Protein AF-W1YAB3-F1 (afdb_monomer)

Mean predicted aligned error: 4.55 Å

Organism: NCBI:txid408170

Radius of gyration: 18.96 Å; Cα contacts (8 Å, |Δi|>4): 87; chains: 1; bounding box: 40×23×52 Å

Solvent-accessible surface area (backbone atoms only — not comparable to full-atom values): 4554 Å² total; per-residue (Å²): 133,84,80,88,74,85,44,65,69,85,74,97,69,51,73,67,58,41,50,50,55,11,49,52,56,36,50,55,56,50,71,69,39,92,84,50,84,77,82,94,69,39,42,59,46,79,48,74,49,76,48,75,50,70,52,95,88,74,50,74,53,68,51,56,36,42,52,74,51,77,87

Nearest PDB structures (foldseek):
  5nja-assembly2_D  TM=9.937E-01  e=1.059E-07  Escherichia coli str. K-12 substr. MG1655
  8jx2-assembly1_D  TM=9.039E-01  e=8.391E-01  Staphylococcus aureus
  4p24-assembly1_D  TM=8.812E-01  e=1.232E+00  Staphylococcus aureus subsp. aureus Mu50
  8jx3-assembly1_F  TM=8.989E-01  e=1.493E+00  Staphylococcus aureus
  8cvm-assembly1_t  TM=4.051E-01  e=8.419E+00  Cutibacterium acnes

pLDDT: mean 92.27, std 5.02, range [63.22, 96.25]

InterPro domains:
  IPR035068 Metalloprotease TldD/PmbA, N-terminal [G3DSA:3.30.2290.10] (1-71)
  IPR036059 Metalloprotease TldD/PmbA superfamily [SSF111283] (2-71)
  IPR045570 Metalloprotease TldD/E, central domain [PF19290] (9-71)
  IPR047657 Metalloprotease PmbA [PTHR43421] (2-71)

Secondary structure (DSSP, 8-state):
-PPP----------HHHHHHHHHHHHHHHHHH-TT--------EEEEEEEEEEE-TTS-EEEEEEEEEEE-

Sequence (71 aa):
DAPDLDLFHPAEVSPDEAIELAARAEQAALQADKRITNTEGGSFNSHYGVKVFGNSHGMLQGYCSTRHSLS

Foldseek 3Di:
DDDDPVADDDDPADPVNQQVLFVVVVVVVCVPDPVNPDDPTKGKDKDKDKDWDDDPVGDTDIDIHIDIDID

Structure (mmCIF, N/CA/C/O backbone):
data_AF-W1YAB3-F1
#
_entry.id   AF-W1YAB3-F1
#
loop_
_atom_site.group_PDB
_atom_site.id
_atom_site.type_symbol
_atom_site.label_atom_id
_atom_site.label_alt_id
_atom_site.label_comp_id
_atom_site.label_asym_id
_atom_site.label_entity_id
_atom_site.label_seq_id
_atom_site.pd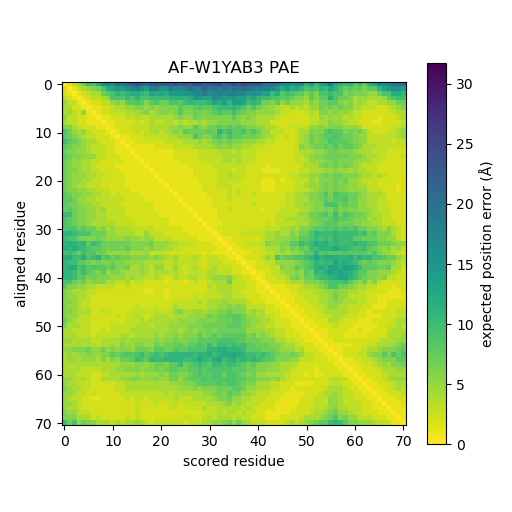bx_PDB_ins_code
_atom_site.Cartn_x
_atom_site.Cartn_y
_atom_site.Cartn_z
_atom_site.occupancy
_atom_site.B_iso_or_equiv
_atom_site.auth_seq_id
_atom_site.auth_comp_id
_atom_site.auth_asym_id
_at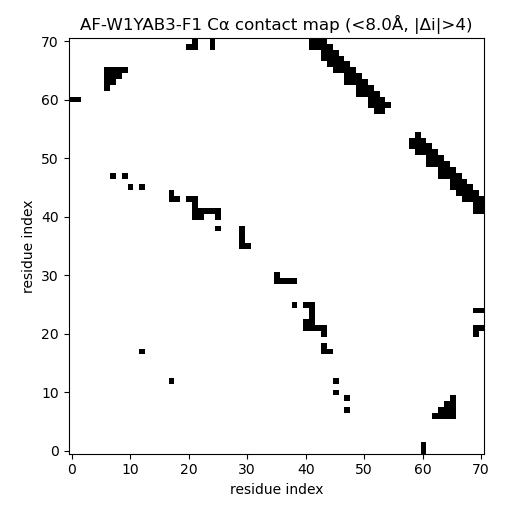om_site.auth_atom_id
_atom_site.pdbx_PDB_model_num
ATOM 1 N N . ASP A 1 1 ? 7.371 -9.417 -25.362 1.00 63.22 1 ASP A N 1
ATOM 2 C CA . ASP A 1 1 ? 6.926 -8.434 -24.357 1.00 63.22 1 ASP A CA 1
ATOM 3 C C . ASP A 1 1 ? 6.465 -9.126 -23.091 1.00 63.22 1 ASP A C 1
ATOM 5 O O . ASP A 1 1 ? 6.004 -10.263 -23.173 1.00 63.22 1 ASP A O 1
ATOM 9 N N . ALA A 1 2 ? 6.651 -8.493 -21.932 1.00 69.94 2 ALA A N 1
ATOM 10 C CA . ALA A 1 2 ? 6.080 -8.978 -20.680 1.00 69.94 2 ALA A CA 1
ATOM 11 C C . ALA A 1 2 ? 4.544 -8.842 -20.706 1.00 69.94 2 ALA A C 1
ATOM 13 O O . ALA A 1 2 ? 4.034 -7.880 -21.283 1.00 69.94 2 ALA A O 1
ATOM 14 N N . PRO A 1 3 ? 3.806 -9.794 -20.108 1.00 82.00 3 PRO A N 1
ATOM 15 C CA . PRO A 1 3 ? 2.355 -9.713 -20.022 1.00 82.00 3 PRO A CA 1
ATOM 16 C C . PRO A 1 3 ? 1.936 -8.560 -19.108 1.00 82.00 3 PRO A C 1
ATOM 18 O O . PRO A 1 3 ? 2.550 -8.340 -18.061 1.00 82.00 3 PRO A O 1
ATOM 21 N N . ASP A 1 4 ? 0.871 -7.859 -19.492 1.00 84.25 4 ASP A N 1
ATOM 22 C CA . ASP A 1 4 ? 0.204 -6.923 -18.597 1.00 84.25 4 ASP A CA 1
ATOM 23 C C . ASP A 1 4 ? -0.556 -7.719 -17.532 1.00 84.25 4 ASP A C 1
ATOM 25 O O . ASP A 1 4 ? -1.392 -8.568 -17.845 1.00 84.25 4 ASP A O 1
ATOM 29 N N . LEU A 1 5 ? -0.188 -7.493 -16.275 1.00 88.12 5 LEU A N 1
ATOM 30 C CA . LEU A 1 5 ? -0.733 -8.196 -15.118 1.00 88.12 5 LEU A CA 1
ATOM 31 C C . LEU A 1 5 ? -1.749 -7.347 -14.348 1.00 88.12 5 LEU A C 1
ATOM 33 O O . LEU 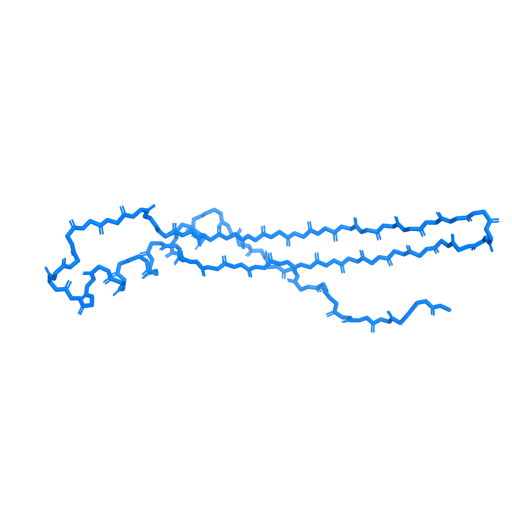A 1 5 ? -2.233 -7.822 -13.325 1.00 88.12 5 LEU A O 1
ATOM 37 N N . ASP A 1 6 ? -2.030 -6.118 -14.803 1.00 89.31 6 ASP A N 1
ATOM 38 C CA . ASP A 1 6 ? -2.962 -5.184 -14.160 1.00 89.31 6 ASP A CA 1
ATOM 39 C C . ASP A 1 6 ? -2.722 -5.071 -12.639 1.00 89.31 6 ASP A C 1
ATOM 41 O O . ASP A 1 6 ? -3.582 -5.349 -11.814 1.00 89.31 6 ASP A O 1
ATOM 45 N N . LEU A 1 7 ? -1.481 -4.756 -12.243 1.00 92.00 7 LEU A N 1
ATOM 46 C CA . LEU A 1 7 ? -1.057 -4.749 -10.829 1.00 92.00 7 LEU A CA 1
ATOM 47 C C . LEU A 1 7 ? -1.117 -3.363 -10.171 1.00 92.00 7 LEU A C 1
ATOM 49 O O . LEU A 1 7 ? -0.762 -3.220 -8.994 1.00 92.00 7 LEU A O 1
ATOM 53 N N . PHE A 1 8 ? -1.480 -2.326 -10.925 1.00 93.50 8 PHE A N 1
ATOM 54 C CA . PHE A 1 8 ? -1.343 -0.934 -10.508 1.00 93.50 8 PHE A CA 1
ATOM 55 C C . PHE A 1 8 ? -2.706 -0.265 -10.317 1.00 93.50 8 PHE A C 1
ATOM 57 O O . PHE A 1 8 ? -3.316 0.238 -11.256 1.00 93.50 8 PHE A O 1
ATOM 64 N N . HIS A 1 9 ? -3.138 -0.201 -9.061 1.00 93.56 9 HIS A N 1
ATOM 65 C CA . HIS A 1 9 ? -4.392 0.408 -8.627 1.00 93.56 9 HIS A CA 1
ATOM 66 C C . HIS A 1 9 ? -4.108 1.473 -7.554 1.00 93.56 9 HIS A C 1
ATOM 68 O O . HIS A 1 9 ? -4.203 1.205 -6.346 1.00 93.56 9 HIS A O 1
ATOM 74 N N . PRO A 1 10 ? -3.670 2.678 -7.966 1.00 91.06 10 PRO A N 1
ATOM 75 C CA . PRO A 1 10 ? -3.386 3.760 -7.036 1.00 91.06 10 PRO A CA 1
ATOM 76 C C . PRO A 1 10 ? -4.667 4.212 -6.341 1.00 91.06 10 PRO A C 1
ATOM 78 O O . PRO A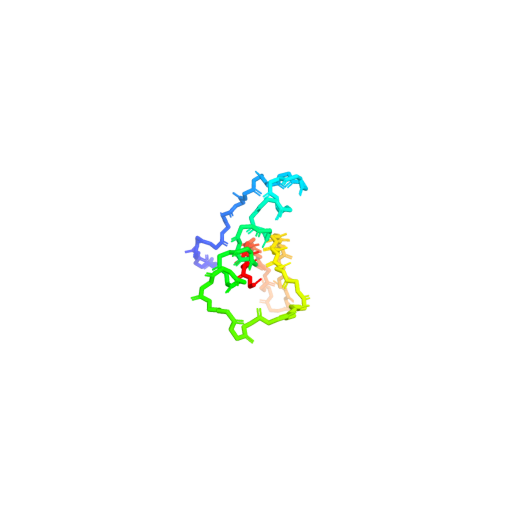 1 10 ? -5.741 4.256 -6.936 1.00 91.06 10 PRO A O 1
ATOM 81 N N . ALA A 1 11 ? -4.522 4.571 -5.073 1.00 92.12 11 ALA A N 1
ATOM 82 C CA . ALA A 1 11 ? -5.559 5.219 -4.296 1.00 92.12 11 ALA A CA 1
ATOM 83 C C . ALA A 1 11 ? -4.958 6.498 -3.714 1.00 92.12 11 ALA A C 1
ATOM 85 O O . ALA A 1 11 ? -3.927 6.442 -3.037 1.00 92.12 11 ALA A O 1
ATOM 86 N N . GLU A 1 12 ? -5.580 7.639 -3.994 1.00 92.00 12 GLU A N 1
ATOM 87 C CA . GLU A 1 12 ? -5.285 8.878 -3.281 1.00 92.00 12 GLU A CA 1
ATOM 88 C C . GLU A 1 12 ? -5.977 8.800 -1.924 1.00 92.00 12 GLU A C 1
ATOM 90 O O . GLU A 1 12 ? -7.181 8.999 -1.818 1.00 92.00 12 GLU A O 1
ATOM 95 N N . VAL A 1 13 ? -5.208 8.424 -0.904 1.00 92.69 13 VAL A N 1
ATOM 96 C CA . VAL A 1 13 ? -5.662 8.387 0.487 1.00 92.69 13 VAL A CA 1
ATOM 97 C C . VAL A 1 13 ? -4.880 9.447 1.240 1.00 92.69 13 VAL A C 1
ATOM 99 O O . VAL A 1 13 ? -3.654 9.362 1.354 1.00 92.69 13 VAL A O 1
ATOM 102 N N . SER A 1 14 ? -5.580 10.465 1.723 1.00 95.75 14 SER A N 1
ATOM 103 C CA . SER A 1 14 ? -4.988 11.487 2.578 1.00 95.75 14 SER A CA 1
ATOM 104 C C . SER A 1 14 ? -4.581 10.896 3.936 1.00 95.75 14 SER A C 1
ATOM 106 O O . SER A 1 14 ? -5.126 9.873 4.365 1.00 95.75 14 SER A O 1
ATOM 108 N N . PRO A 1 15 ? -3.641 11.533 4.656 1.00 93.81 15 PRO A N 1
ATOM 109 C CA . PRO A 1 15 ? -3.290 11.105 6.007 1.00 93.81 15 PRO A CA 1
ATOM 110 C C . PRO A 1 15 ? -4.503 11.020 6.945 1.00 93.81 15 PRO A C 1
ATOM 112 O O . PRO A 1 15 ? -4.600 10.072 7.719 1.00 93.81 15 PRO A O 1
ATOM 115 N N . ASP A 1 16 ? -5.450 11.953 6.833 1.00 96.12 16 ASP A N 1
ATOM 116 C CA . ASP A 1 16 ? -6.651 11.980 7.675 1.00 96.12 16 ASP A CA 1
ATOM 117 C C . ASP A 1 16 ? -7.591 10.805 7.366 1.00 96.12 16 ASP A C 1
ATOM 119 O O . ASP A 1 16 ? -8.090 10.150 8.280 1.00 96.12 16 ASP A O 1
ATOM 123 N N . GLU A 1 17 ? -7.780 10.465 6.087 1.00 95.06 17 GLU A N 1
ATOM 124 C CA . GLU A 1 17 ? -8.556 9.283 5.686 1.00 95.06 17 GLU A CA 1
ATOM 125 C C . GLU A 1 17 ? -7.890 7.980 6.145 1.00 95.06 17 GLU A C 1
ATOM 127 O O . GLU A 1 17 ? -8.574 7.055 6.586 1.00 95.06 17 GLU A O 1
ATOM 132 N N . ALA A 1 18 ? -6.558 7.903 6.084 1.00 93.94 18 ALA A N 1
ATOM 133 C CA . ALA A 1 18 ? -5.803 6.757 6.583 1.00 93.94 18 ALA A CA 1
ATOM 134 C C . ALA A 1 18 ? -5.951 6.583 8.105 1.00 93.94 18 ALA A C 1
ATOM 136 O O . ALA A 1 18 ? -6.140 5.457 8.575 1.00 93.94 18 ALA A O 1
ATOM 137 N N . ILE A 1 19 ? -5.906 7.683 8.866 1.00 95.19 19 ILE A N 1
ATOM 138 C CA . ILE A 1 19 ? -6.137 7.686 10.318 1.00 95.19 19 ILE A CA 1
ATOM 139 C C . ILE A 1 19 ? -7.558 7.211 10.627 1.00 95.19 19 ILE A C 1
ATOM 141 O O . ILE A 1 19 ? -7.734 6.338 11.473 1.00 95.19 19 ILE A O 1
ATOM 145 N N . GLU A 1 20 ? -8.561 7.731 9.918 1.00 96.00 20 GLU A N 1
ATOM 146 C CA . GLU A 1 20 ? -9.961 7.349 10.118 1.00 96.00 20 GLU A CA 1
ATOM 147 C C . GLU A 1 20 ? -10.188 5.856 9.832 1.00 96.00 20 GLU A C 1
ATOM 149 O O . GLU A 1 20 ? -10.869 5.165 10.590 1.00 96.00 20 GLU A O 1
ATOM 154 N N . LEU A 1 21 ? -9.584 5.316 8.768 1.00 94.31 21 LEU A N 1
ATOM 155 C CA . LEU A 1 21 ? -9.663 3.888 8.451 1.00 94.31 21 LEU A CA 1
ATOM 156 C C . LEU A 1 21 ? -9.061 3.011 9.556 1.00 94.31 21 LEU A C 1
ATOM 158 O O . LEU A 1 21 ? -9.690 2.031 9.964 1.00 94.31 21 LEU A O 1
ATOM 162 N N . ALA A 1 22 ? -7.877 3.371 10.053 1.00 95.25 22 ALA A N 1
ATOM 163 C CA . ALA A 1 22 ? -7.214 2.660 11.142 1.00 95.25 22 ALA A CA 1
ATOM 164 C C . ALA A 1 22 ? -8.021 2.740 12.452 1.00 95.25 22 ALA A C 1
ATOM 166 O O . ALA A 1 22 ? -8.283 1.715 13.085 1.00 95.25 22 ALA A O 1
ATOM 167 N N . ALA A 1 23 ? -8.493 3.936 12.815 1.00 94.00 23 ALA A N 1
ATOM 168 C CA . ALA A 1 23 ? -9.286 4.163 14.020 1.00 94.00 23 ALA A CA 1
ATOM 169 C C . ALA A 1 23 ? -10.610 3.388 13.991 1.00 94.00 23 ALA A C 1
ATOM 171 O O . ALA A 1 23 ? -11.007 2.799 14.995 1.00 94.00 23 ALA A O 1
ATOM 172 N N . ARG A 1 24 ? -11.288 3.328 12.839 1.00 95.00 24 ARG A N 1
ATOM 173 C CA . ARG A 1 24 ? -12.530 2.556 12.684 1.00 95.00 24 ARG A CA 1
ATOM 174 C C . ARG A 1 24 ? -12.322 1.062 12.901 1.00 95.00 24 ARG A C 1
ATOM 176 O O . ARG A 1 24 ? -13.168 0.430 13.534 1.00 95.00 24 ARG A O 1
ATOM 183 N N . ALA A 1 25 ? -11.230 0.501 12.381 1.00 93.38 25 ALA A N 1
ATOM 184 C CA . ALA A 1 25 ? -10.907 -0.911 12.570 1.00 93.38 25 ALA A CA 1
ATOM 185 C C . ALA A 1 25 ? -10.657 -1.227 14.053 1.00 93.38 25 ALA A C 1
ATOM 187 O O . ALA A 1 25 ? -11.259 -2.150 14.604 1.00 93.38 25 ALA A O 1
ATOM 188 N N . GLU A 1 26 ? -9.848 -0.402 14.718 1.00 94.44 26 GLU A N 1
ATOM 189 C CA . GLU 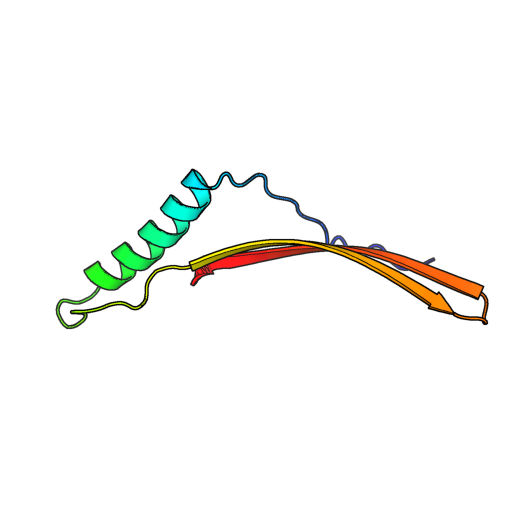A 1 26 ? -9.541 -0.547 16.140 1.00 94.44 26 GLU A CA 1
ATOM 190 C C . GLU A 1 26 ? -10.783 -0.392 17.028 1.00 94.44 26 GLU A C 1
ATOM 192 O O . GLU A 1 26 ? -11.050 -1.235 17.884 1.00 94.44 26 GLU A O 1
ATOM 197 N N . GLN A 1 27 ? -11.582 0.657 16.812 1.00 94.25 27 GLN A N 1
ATOM 198 C CA . GLN A 1 27 ? -12.791 0.911 17.597 1.00 94.25 27 GLN A CA 1
ATOM 199 C C . GLN A 1 27 ? -13.806 -0.224 17.459 1.00 94.25 27 GLN A C 1
ATOM 201 O O . GLN A 1 27 ? -14.403 -0.634 18.454 1.00 94.25 27 GLN A O 1
ATOM 206 N N . ALA A 1 28 ? -13.972 -0.775 16.253 1.00 94.25 28 ALA A N 1
ATOM 207 C CA . ALA A 1 28 ? -14.844 -1.925 16.038 1.00 94.25 28 ALA A CA 1
ATOM 208 C C . ALA A 1 28 ? -14.377 -3.154 16.837 1.00 94.25 28 ALA A C 1
ATOM 210 O O . ALA A 1 28 ? -15.209 -3.860 17.407 1.00 94.25 28 ALA A O 1
ATOM 211 N N . ALA A 1 29 ? -13.063 -3.389 16.926 1.00 92.31 29 ALA A N 1
ATOM 212 C CA . ALA A 1 29 ? -12.505 -4.472 17.730 1.00 92.31 29 ALA A CA 1
ATOM 213 C C . ALA A 1 29 ? -12.696 -4.228 19.237 1.00 92.31 29 ALA A C 1
ATOM 215 O O . ALA A 1 29 ? -13.201 -5.106 19.934 1.00 92.31 29 ALA A O 1
ATOM 216 N N . LEU A 1 30 ? -12.369 -3.033 19.738 1.00 93.50 30 LEU A N 1
ATOM 217 C CA . LEU A 1 30 ? -12.523 -2.668 21.154 1.00 93.50 30 LEU A CA 1
ATOM 218 C C . LEU A 1 30 ? -13.978 -2.761 21.637 1.00 93.50 30 LEU A C 1
ATOM 220 O O . LEU A 1 30 ? -14.239 -3.150 22.773 1.00 93.50 30 LEU A O 1
ATOM 224 N N . GLN A 1 31 ? -14.937 -2.420 20.775 1.00 95.00 31 GLN A N 1
ATOM 225 C CA . GLN A 1 31 ? -16.365 -2.461 21.100 1.00 95.00 31 GLN A CA 1
ATOM 226 C C . GLN A 1 31 ? -16.979 -3.864 20.982 1.00 95.00 31 GLN A C 1
ATOM 228 O O . GLN A 1 31 ? -18.103 -4.071 21.443 1.00 95.00 31 GLN A O 1
ATOM 233 N N . ALA A 1 32 ? -16.271 -4.833 20.391 1.00 96.25 32 ALA A N 1
ATOM 234 C CA . ALA A 1 32 ? -16.809 -6.169 20.153 1.00 96.25 32 ALA A CA 1
ATOM 235 C C . ALA A 1 32 ? -17.018 -6.972 21.448 1.00 96.25 32 ALA A C 1
ATOM 237 O O . ALA A 1 32 ? -17.972 -7.746 21.545 1.00 96.25 32 ALA A O 1
ATOM 238 N N . ASP A 1 33 ? -16.144 -6.811 22.449 1.00 96.00 33 ASP A N 1
ATOM 239 C CA . ASP A 1 33 ? -16.229 -7.564 23.701 1.00 96.00 33 ASP A CA 1
ATOM 240 C C . ASP A 1 33 ? -15.610 -6.807 24.882 1.00 96.00 33 ASP A C 1
ATOM 242 O O . ASP A 1 33 ? -14.470 -6.357 24.833 1.00 96.00 33 ASP A O 1
ATOM 246 N N . LYS A 1 34 ? -16.332 -6.765 26.008 1.00 93.31 34 LYS A N 1
ATOM 247 C CA . LYS A 1 34 ? -15.902 -6.129 27.267 1.00 93.31 34 LYS A CA 1
ATOM 248 C C . LYS A 1 34 ? -14.603 -6.687 27.869 1.00 93.31 34 LYS A C 1
ATOM 250 O O . LYS A 1 34 ? -14.059 -6.093 28.795 1.00 93.31 34 LYS A O 1
ATOM 255 N N . ARG A 1 35 ? -14.154 -7.867 27.430 1.00 95.88 35 ARG A N 1
ATOM 256 C CA . ARG A 1 35 ? -12.878 -8.474 27.838 1.00 95.88 35 ARG A CA 1
ATOM 257 C C . ARG A 1 35 ? -11.681 -7.797 27.175 1.00 95.88 35 ARG A C 1
ATOM 259 O O . ARG A 1 35 ? -10.568 -7.953 27.670 1.00 95.88 35 ARG A O 1
ATOM 266 N N . ILE A 1 36 ? -11.896 -7.077 26.077 1.00 91.94 36 ILE A N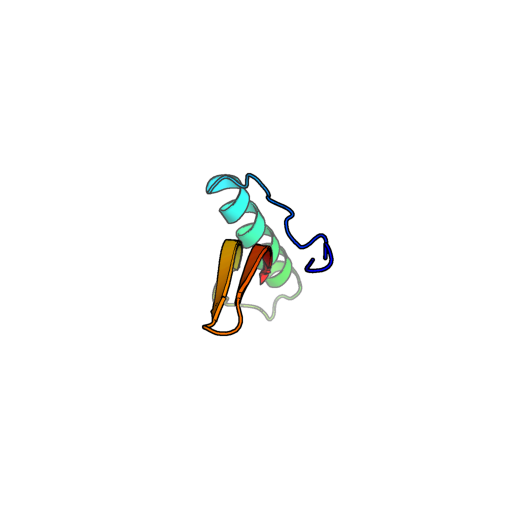 1
ATOM 267 C CA . ILE A 1 36 ? -10.857 -6.332 25.376 1.00 91.94 36 ILE A CA 1
ATOM 268 C C . ILE A 1 36 ? -10.657 -5.017 26.130 1.00 91.94 36 ILE A C 1
ATOM 270 O O . ILE A 1 36 ? -11.460 -4.095 26.042 1.00 91.94 36 ILE A O 1
ATOM 274 N N . THR A 1 37 ? -9.603 -4.960 26.938 1.00 91.31 37 THR A N 1
ATOM 275 C CA . THR A 1 37 ? -9.307 -3.821 27.822 1.00 91.31 37 THR A CA 1
ATOM 276 C C . THR A 1 37 ? -8.097 -3.003 27.375 1.00 91.31 37 THR A C 1
ATOM 278 O O . THR A 1 37 ? -7.793 -1.989 27.999 1.00 91.31 37 THR A O 1
ATOM 281 N N . ASN A 1 38 ? -7.396 -3.436 26.324 1.00 89.12 38 ASN A N 1
ATOM 282 C CA . ASN A 1 38 ? -6.226 -2.761 25.770 1.00 89.12 38 ASN A CA 1
ATOM 283 C C . ASN A 1 38 ? -6.052 -3.098 24.277 1.00 89.12 38 ASN A C 1
ATOM 285 O O . ASN A 1 38 ? -6.682 -4.032 23.780 1.00 89.12 38 ASN A O 1
ATOM 289 N N . THR A 1 39 ? -5.201 -2.347 23.580 1.00 90.81 39 THR A N 1
ATOM 290 C CA . THR A 1 39 ? -4.980 -2.422 22.127 1.00 90.81 39 THR A CA 1
ATOM 291 C C . THR A 1 39 ? -3.567 -1.952 21.769 1.00 90.81 39 THR A C 1
ATOM 293 O O . THR A 1 39 ? -2.992 -1.125 22.475 1.00 90.81 39 THR A O 1
ATOM 296 N N . GLU A 1 40 ? -3.009 -2.482 20.677 1.00 91.88 40 GLU A N 1
ATOM 297 C CA . GLU A 1 40 ? -1.737 -2.026 20.091 1.00 91.88 40 GLU A CA 1
ATOM 298 C C . GLU A 1 40 ? -1.935 -1.054 18.910 1.00 91.88 40 GLU A C 1
ATOM 300 O O . GLU A 1 40 ? -0.958 -0.639 18.288 1.00 91.88 40 GLU A O 1
ATOM 305 N N . GLY A 1 41 ? -3.179 -0.646 18.630 1.00 91.44 41 GLY A N 1
ATOM 306 C CA . GLY A 1 41 ? -3.512 0.299 17.564 1.00 91.44 41 GLY A CA 1
ATOM 307 C C . GLY A 1 41 ? -4.040 -0.364 16.293 1.00 91.44 41 GLY A C 1
ATOM 308 O O . GLY A 1 41 ? -3.668 -1.487 15.957 1.00 91.44 41 GLY A O 1
ATOM 309 N N . GLY A 1 42 ? -4.875 0.369 15.554 1.00 92.06 42 GLY A N 1
ATOM 310 C CA . GLY A 1 42 ? -5.163 0.070 14.150 1.00 92.06 42 GLY A CA 1
ATOM 311 C C . GLY A 1 42 ? -4.052 0.593 13.234 1.00 92.06 42 GLY A C 1
ATOM 312 O O . GLY A 1 42 ? -3.439 1.627 13.505 1.00 92.06 42 GLY A O 1
ATOM 313 N N . SER A 1 43 ? -3.797 -0.089 12.120 1.00 92.75 43 SER A N 1
ATOM 314 C CA . SER A 1 43 ? -2.778 0.299 11.143 1.00 92.75 43 SER A CA 1
ATOM 315 C C . SER A 1 43 ? -3.309 0.229 9.717 1.00 92.75 43 SER A C 1
ATOM 317 O O . SER A 1 43 ? -3.827 -0.794 9.273 1.00 92.75 43 SER A O 1
ATOM 319 N N . PHE A 1 44 ? -3.120 1.312 8.964 1.00 94.44 44 PHE A N 1
ATOM 320 C CA . PHE A 1 44 ? -3.388 1.373 7.531 1.00 94.44 44 PHE A CA 1
ATOM 321 C C . PHE A 1 44 ? -2.091 1.657 6.769 1.00 94.44 44 PHE A C 1
ATOM 323 O O . PHE A 1 44 ? -1.341 2.566 7.118 1.00 94.44 44 PHE A O 1
ATOM 330 N N . ASN A 1 45 ? -1.831 0.886 5.714 1.00 92.81 45 ASN A N 1
ATOM 331 C CA . ASN A 1 45 ? -0.663 1.045 4.851 1.00 92.81 45 ASN A CA 1
ATOM 332 C C . ASN A 1 45 ? -1.113 1.105 3.387 1.00 92.81 45 ASN A C 1
ATOM 334 O O . ASN A 1 45 ? -1.859 0.236 2.937 1.00 92.81 45 ASN A O 1
ATOM 338 N N . SER A 1 46 ? -0.619 2.091 2.641 1.00 93.38 46 SER A N 1
ATOM 339 C CA . SER A 1 46 ? -0.868 2.279 1.207 1.00 93.38 46 SER A CA 1
ATOM 340 C C . SER A 1 46 ? 0.446 2.639 0.524 1.00 93.38 46 SER A C 1
ATOM 342 O O . SER A 1 46 ? 1.094 3.623 0.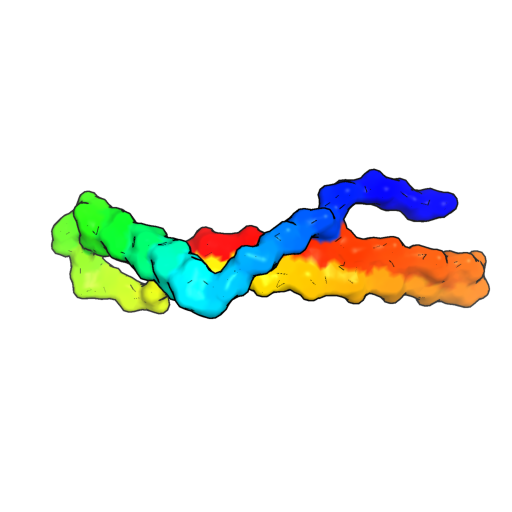881 1.00 93.38 46 SER A O 1
ATOM 344 N N . HIS A 1 47 ? 0.874 1.814 -0.432 1.00 93.75 47 HIS A N 1
ATOM 345 C CA . HIS A 1 47 ? 2.136 1.992 -1.145 1.00 93.75 47 HIS A CA 1
ATOM 346 C C . HIS A 1 47 ? 1.983 1.694 -2.633 1.00 93.75 47 HIS A C 1
ATOM 348 O O . HIS A 1 47 ? 1.268 0.776 -3.037 1.00 93.75 47 HIS A O 1
ATOM 354 N N . TYR A 1 48 ? 2.753 2.408 -3.449 1.00 94.44 48 TYR A N 1
ATOM 355 C CA . TYR A 1 48 ? 3.005 2.052 -4.838 1.00 94.44 48 TYR A CA 1
ATOM 356 C C . TYR A 1 48 ? 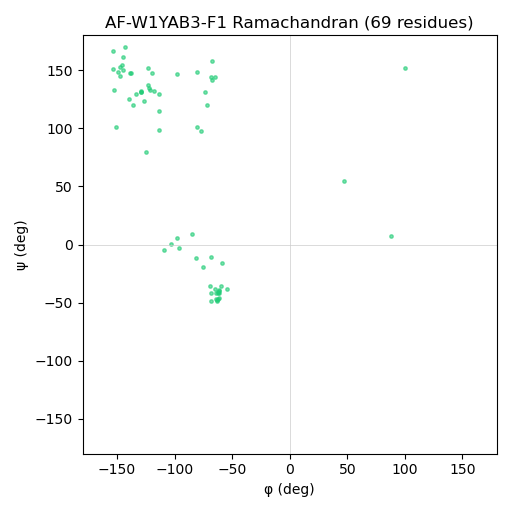4.507 1.917 -5.085 1.00 94.44 48 TYR A C 1
ATOM 358 O O . TYR A 1 48 ? 5.323 2.543 -4.409 1.00 94.44 48 TYR A O 1
ATOM 366 N N . GLY A 1 49 ? 4.882 1.076 -6.045 1.00 93.81 49 GLY A N 1
ATOM 367 C CA . GLY A 1 49 ? 6.277 0.827 -6.383 1.00 93.81 49 GLY A CA 1
ATOM 368 C C . GLY A 1 49 ? 6.458 0.484 -7.852 1.00 93.81 49 GLY A C 1
ATOM 369 O O . GLY A 1 49 ? 5.588 -0.126 -8.473 1.00 93.81 49 GLY A O 1
ATOM 370 N N . VAL A 1 50 ? 7.615 0.866 -8.384 1.00 93.75 50 VAL A N 1
ATOM 371 C CA . VAL A 1 50 ? 8.039 0.578 -9.755 1.00 93.75 50 VAL A CA 1
ATOM 372 C C . VAL A 1 50 ? 9.236 -0.356 -9.690 1.00 93.75 50 VAL A C 1
ATOM 374 O O . VAL A 1 50 ? 10.189 -0.098 -8.953 1.00 93.75 50 VAL A O 1
ATOM 377 N N . LYS A 1 51 ? 9.191 -1.452 -10.444 1.00 93.00 51 LYS A N 1
ATOM 378 C CA . LYS A 1 51 ? 10.294 -2.409 -10.544 1.00 93.00 51 LYS A CA 1
ATOM 379 C C . LYS A 1 51 ? 10.724 -2.525 -11.991 1.00 93.00 51 LYS A C 1
ATOM 381 O O . LYS A 1 51 ? 9.882 -2.690 -12.865 1.00 93.00 51 LYS A O 1
ATOM 386 N N . VAL A 1 52 ? 12.029 -2.470 -12.231 1.00 93.50 52 VAL A N 1
ATOM 387 C CA . VAL A 1 52 ? 12.631 -2.664 -13.552 1.00 93.50 52 VAL A CA 1
ATOM 388 C C . VAL A 1 52 ? 13.732 -3.703 -13.414 1.00 93.50 52 VAL A C 1
ATOM 390 O O . VAL A 1 52 ? 14.556 -3.625 -12.505 1.00 93.50 52 VAL A O 1
ATOM 393 N N . PHE A 1 53 ? 13.734 -4.684 -14.304 1.00 93.62 53 PHE A N 1
ATOM 394 C CA . PHE A 1 53 ? 14.741 -5.728 -14.382 1.00 93.62 53 PHE A CA 1
ATOM 395 C C . PHE A 1 53 ? 15.379 -5.723 -15.767 1.00 93.62 53 PHE A C 1
ATOM 397 O O . PHE A 1 53 ? 14.675 -5.692 -16.778 1.00 93.62 53 PHE A O 1
ATOM 404 N N . GLY A 1 54 ? 16.709 -5.807 -15.811 1.00 95.38 54 GLY A N 1
ATOM 405 C CA . GLY A 1 54 ? 17.437 -5.997 -17.055 1.00 95.38 54 GLY A CA 1
ATOM 406 C C . GLY A 1 54 ? 18.694 -6.845 -16.899 1.00 95.38 54 GLY A C 1
ATOM 407 O O . GLY A 1 54 ? 19.262 -6.931 -15.811 1.00 95.38 54 GLY A O 1
ATOM 408 N N . ASN A 1 55 ? 19.110 -7.498 -17.985 1.00 95.69 55 ASN A N 1
ATOM 409 C CA . ASN A 1 55 ? 20.294 -8.359 -18.023 1.00 95.69 55 ASN A CA 1
ATOM 410 C C . ASN A 1 55 ? 21.056 -8.250 -19.360 1.00 95.69 55 ASN A C 1
ATOM 412 O O . ASN A 1 55 ? 20.577 -7.669 -20.333 1.00 95.69 55 ASN A O 1
ATOM 416 N N . SER A 1 56 ? 22.254 -8.838 -19.420 1.00 95.38 56 SER A N 1
ATOM 417 C CA . SER A 1 56 ? 23.137 -8.816 -20.599 1.00 95.38 56 SER A CA 1
ATOM 418 C C . SER A 1 56 ? 22.620 -9.610 -21.806 1.00 95.38 56 SER A C 1
ATOM 420 O O . SER A 1 56 ? 23.165 -9.471 -22.897 1.00 95.38 56 SER A O 1
ATOM 422 N N . HIS A 1 57 ? 21.563 -10.410 -21.645 1.00 92.81 57 HIS A N 1
ATOM 423 C CA . HIS A 1 57 ? 20.911 -11.136 -22.739 1.00 92.81 57 HIS A CA 1
ATOM 424 C C . HIS A 1 57 ? 19.867 -10.284 -23.481 1.00 92.81 57 HIS A C 1
ATOM 426 O O . HIS A 1 57 ? 19.127 -10.805 -24.311 1.00 92.81 57 HIS A O 1
ATOM 432 N N . GLY A 1 58 ? 19.805 -8.979 -23.192 1.00 91.94 58 GLY A N 1
ATOM 433 C CA . GLY A 1 58 ? 18.909 -8.036 -23.860 1.00 91.94 58 GLY A CA 1
ATOM 434 C C . GLY A 1 58 ? 17.528 -7.925 -23.216 1.00 91.94 58 GLY A C 1
ATOM 435 O O . GLY A 1 58 ? 16.659 -7.250 -23.762 1.00 91.94 58 GLY A O 1
ATOM 436 N N . MET A 1 59 ? 17.305 -8.552 -22.055 1.00 90.44 59 MET A N 1
ATOM 437 C CA . MET A 1 59 ? 16.074 -8.339 -21.298 1.00 90.44 59 MET A CA 1
ATOM 438 C C . MET A 1 59 ? 16.117 -6.964 -20.631 1.00 90.44 59 MET A C 1
ATOM 440 O O . MET A 1 59 ? 17.091 -6.638 -19.956 1.00 90.44 59 MET A O 1
ATOM 444 N N . LEU A 1 60 ? 15.044 -6.190 -20.785 1.00 92.69 60 LEU A N 1
ATOM 445 C CA . LEU A 1 60 ? 14.785 -4.955 -20.049 1.00 92.69 60 LEU A CA 1
ATOM 446 C C . LEU A 1 60 ? 13.268 -4.782 -19.937 1.00 92.69 60 LEU A C 1
ATOM 448 O O . LEU A 1 60 ? 12.618 -4.423 -20.915 1.00 92.69 60 LEU A O 1
ATOM 452 N N . GLN A 1 61 ? 12.686 -5.109 -18.786 1.00 92.50 61 GLN A N 1
ATOM 453 C CA . GLN A 1 61 ? 11.237 -5.068 -18.556 1.00 92.50 61 GLN A CA 1
ATOM 454 C C . GLN A 1 61 ? 10.949 -4.474 -17.179 1.00 92.50 61 GLN A C 1
ATOM 456 O O . GLN A 1 61 ? 11.718 -4.675 -16.241 1.00 92.50 61 GLN A O 1
ATOM 461 N N . GLY A 1 62 ? 9.837 -3.762 -17.040 1.00 91.38 62 GLY A N 1
ATOM 462 C CA . GLY A 1 62 ? 9.421 -3.200 -15.763 1.00 91.38 62 GLY A CA 1
ATOM 463 C C . GLY A 1 62 ? 7.913 -3.198 -15.598 1.00 91.38 62 GLY A C 1
ATOM 464 O O . GLY A 1 62 ? 7.179 -3.332 -16.572 1.00 91.38 62 GLY A O 1
ATOM 465 N N . TYR A 1 63 ? 7.467 -3.074 -14.353 1.00 91.75 63 TYR A N 1
ATOM 466 C CA . TYR A 1 63 ? 6.056 -3.004 -14.003 1.00 91.75 63 TYR A CA 1
ATOM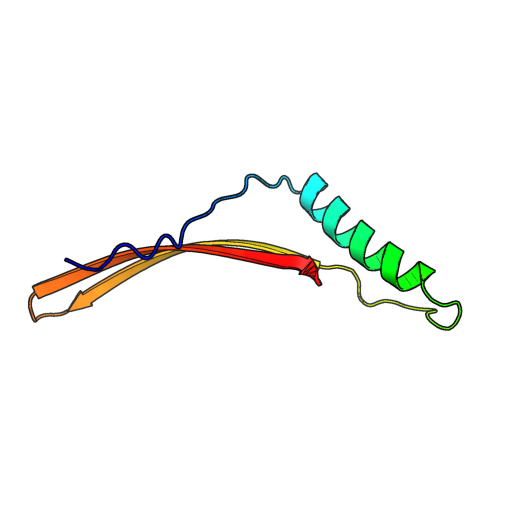 467 C C . TYR A 1 63 ? 5.838 -2.123 -12.770 1.00 91.75 63 TYR A C 1
ATOM 469 O O . TYR A 1 63 ? 6.710 -1.991 -11.903 1.00 91.75 63 TYR A O 1
ATOM 477 N N . CYS A 1 64 ? 4.648 -1.533 -12.700 1.00 92.25 64 CYS A N 1
ATOM 478 C CA . CYS A 1 64 ? 4.156 -0.807 -11.537 1.00 92.25 64 CYS A CA 1
ATOM 479 C C . CYS A 1 64 ? 3.248 -1.725 -10.718 1.00 92.25 64 CYS A C 1
ATOM 481 O O . CYS A 1 64 ? 2.550 -2.573 -11.270 1.00 92.25 64 CYS A O 1
ATOM 483 N N . SER A 1 65 ? 3.248 -1.560 -9.400 1.00 93.56 65 SER A N 1
ATOM 484 C CA . SER A 1 65 ? 2.345 -2.297 -8.515 1.00 93.56 65 SER A CA 1
ATOM 485 C C . SER A 1 65 ? 1.904 -1.447 -7.334 1.00 93.56 65 SER A C 1
ATOM 487 O O . SER A 1 65 ? 2.675 -0.606 -6.867 1.00 93.56 65 SER A O 1
ATOM 489 N N . THR A 1 66 ? 0.703 -1.698 -6.826 1.00 94.25 66 THR A N 1
ATOM 490 C CA . THR A 1 66 ? 0.174 -1.079 -5.603 1.00 94.25 66 THR A CA 1
ATOM 491 C C . THR A 1 66 ? -0.149 -2.118 -4.543 1.00 94.25 66 THR A C 1
ATOM 493 O O . THR A 1 66 ? -0.567 -3.229 -4.865 1.00 94.25 66 THR A O 1
ATOM 496 N N . ARG A 1 67 ? 0.012 -1.761 -3.269 1.00 93.81 67 ARG A N 1
ATOM 497 C CA . ARG A 1 67 ? -0.345 -2.611 -2.133 1.00 93.81 67 ARG A CA 1
ATOM 498 C C . ARG A 1 67 ? -0.982 -1.774 -1.032 1.00 93.81 67 ARG A C 1
ATOM 500 O O . ARG A 1 67 ? -0.361 -0.833 -0.545 1.00 93.81 67 ARG A O 1
ATOM 507 N N . HIS A 1 68 ? -2.177 -2.186 -0.621 1.00 94.44 68 HIS A N 1
ATOM 508 C CA . HIS A 1 68 ? -2.959 -1.568 0.449 1.00 94.44 68 HIS A CA 1
ATOM 509 C C . HIS A 1 68 ? -3.275 -2.625 1.512 1.00 94.44 68 HIS A C 1
ATOM 511 O O . HIS A 1 68 ? -3.605 -3.759 1.160 1.00 94.44 68 HIS A O 1
ATOM 517 N N . SER A 1 69 ? -3.159 -2.296 2.796 1.00 94.12 69 SER A N 1
ATOM 518 C CA . SER A 1 69 ? -3.510 -3.204 3.897 1.00 94.12 69 SER A CA 1
ATOM 519 C C . SER A 1 69 ? -4.037 -2.449 5.113 1.00 94.12 69 SER A C 1
ATOM 521 O O . SER A 1 69 ? -3.547 -1.366 5.421 1.00 94.12 69 SER A O 1
ATOM 523 N N . LEU A 1 70 ? -4.990 -3.063 5.814 1.00 94.19 70 LEU A N 1
ATOM 524 C CA . LEU A 1 70 ? -5.599 -2.581 7.053 1.00 94.19 70 LEU A CA 1
ATOM 525 C C . LEU A 1 70 ? -5.548 -3.716 8.084 1.00 94.19 70 LEU A C 1
ATOM 527 O O . LEU A 1 70 ? -5.921 -4.843 7.745 1.00 94.19 70 LEU A O 1
ATOM 531 N N . SER A 1 71 ? -5.077 -3.426 9.295 1.00 89.94 71 SER A N 1
ATOM 532 C CA . SER A 1 71 ? -4.978 -4.373 10.417 1.00 89.94 71 SER A CA 1
ATOM 533 C C . SER A 1 71 ? -5.384 -3.736 11.729 1.00 89.94 71 SER A C 1
ATOM 535 O O . SER A 1 71 ? -5.038 -2.545 11.896 1.00 89.94 71 SER A O 1
#